Protein AF-A0A9X6ZVX0-F1 (afdb_monomer_lite)

pLDDT: mean 88.87, std 11.0, range [54.09, 97.44]

Sequence (66 aa):
MTVGIYIRVSTEEQARDGFSISAQREKLKAYCVAQDWDNFKFYVDEGVSAKDTNRPQLSILLYLPK

Foldseek 3Di:
DAEEAEEEDQAQVCCPPPQHPVNVVVVVVVVCVVVVNPHYDYQYAYNHDPPDQPTVSSVCVVPPDD

InterPro domains:
  IPR006118 Recombinase, conserved site [PS00397] (6-14)
  IPR006119 Resolvase, N-terminal catalytic domain [PF00239] (5-62)
  IPR006119 Resolvase, N-terminal catalytic domain [PS51736] (2-66)
  IPR036162 Resolvase-like, N-terminal catalytic domain superfamily [G3DSA:3.40.50.1390] (1-64)
  IPR036162 Resolvase-like, N-terminal catalytic domain superfamily [SSF53041] (1-62)
  IPR050639 Site-specific recombinase resolvase [PTHR30461] (2-62)

Structure (mmCIF, N/CA/C/O backbone):
data_AF-A0A9X6ZVX0-F1
#
_entry.id   AF-A0A9X6ZVX0-F1
#
loop_
_atom_site.group_PDB
_atom_site.id
_atom_site.type_symbol
_atom_site.label_atom_id
_atom_site.label_alt_id
_atom_site.label_comp_id
_atom_site.label_asym_id
_atom_site.label_entity_id
_atom_site.label_seq_id
_atom_site.pdbx_PDB_ins_code
_atom_site.Cartn_x
_atom_site.Cartn_y
_atom_site.Cartn_z
_atom_site.occupancy
_atom_site.B_iso_or_equiv
_ato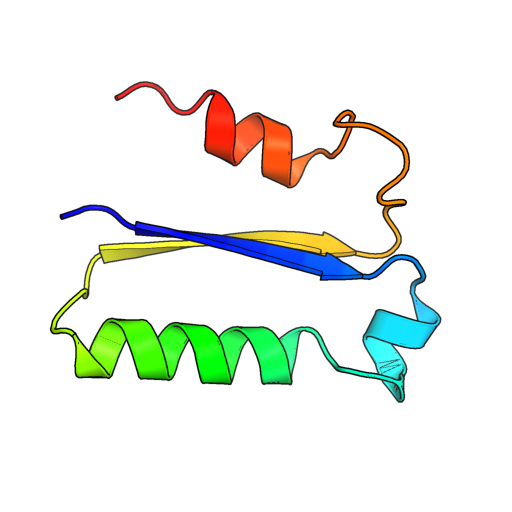m_site.auth_seq_id
_atom_site.auth_comp_id
_atom_site.auth_asym_id
_atom_site.auth_atom_id
_atom_site.pdbx_PDB_model_num
ATOM 1 N N . MET A 1 1 ? -10.555 3.761 15.243 1.00 81.12 1 MET A N 1
ATOM 2 C CA . MET A 1 1 ? -9.153 3.913 14.795 1.00 81.12 1 MET A CA 1
ATOM 3 C C . MET A 1 1 ? -9.150 4.094 13.286 1.00 81.12 1 MET A C 1
ATOM 5 O O . MET A 1 1 ? -9.989 3.480 12.645 1.00 81.12 1 MET A O 1
ATOM 9 N N . THR A 1 2 ? -8.272 4.932 12.733 1.00 89.12 2 THR A N 1
ATOM 10 C CA . THR A 1 2 ? -8.174 5.157 11.279 1.00 89.12 2 THR A CA 1
ATOM 11 C C . THR A 1 2 ? -6.884 4.532 10.765 1.00 89.12 2 THR A C 1
ATOM 13 O O . THR A 1 2 ? -5.818 4.826 11.305 1.00 89.12 2 THR A O 1
ATOM 16 N N . VAL A 1 3 ? -6.971 3.675 9.747 1.00 95.25 3 VAL A N 1
ATOM 17 C CA . VAL A 1 3 ? -5.826 2.921 9.212 1.00 95.25 3 VAL A CA 1
ATOM 18 C C . VAL A 1 3 ? -5.520 3.344 7.774 1.00 95.25 3 VAL A C 1
ATOM 20 O O . VAL A 1 3 ? -6.387 3.346 6.903 1.00 95.25 3 VAL A O 1
ATOM 23 N N . GLY A 1 4 ? -4.263 3.690 7.501 1.00 95.62 4 GLY A N 1
ATOM 24 C CA . GLY A 1 4 ? -3.770 3.918 6.144 1.00 95.62 4 GLY A CA 1
ATOM 25 C C . GLY A 1 4 ? -3.074 2.673 5.606 1.00 95.62 4 GLY A C 1
ATOM 26 O O . GLY A 1 4 ? -2.128 2.186 6.218 1.00 95.62 4 GLY A O 1
ATOM 27 N N . ILE A 1 5 ? -3.519 2.168 4.458 1.00 96.62 5 ILE A N 1
ATOM 28 C CA . ILE A 1 5 ? -2.926 1.009 3.788 1.00 96.62 5 ILE A CA 1
ATOM 29 C C . ILE A 1 5 ? -2.165 1.489 2.556 1.00 96.62 5 ILE A C 1
ATOM 31 O O . ILE A 1 5 ? -2.773 1.974 1.604 1.00 96.62 5 ILE A O 1
ATOM 35 N N . TYR A 1 6 ? -0.844 1.330 2.557 1.00 96.44 6 TYR A N 1
ATOM 36 C CA . TYR A 1 6 ? 0.019 1.722 1.445 1.00 96.44 6 TYR A CA 1
ATOM 37 C C . TYR A 1 6 ? 0.464 0.513 0.616 1.00 96.44 6 TYR A C 1
ATOM 39 O O . TYR A 1 6 ? 0.972 -0.461 1.167 1.00 96.44 6 TYR A O 1
ATOM 47 N N . ILE A 1 7 ? 0.296 0.587 -0.703 1.00 95.31 7 ILE A N 1
ATOM 48 C CA . ILE A 1 7 ? 0.684 -0.448 -1.669 1.00 95.31 7 ILE A CA 1
ATOM 49 C C . ILE A 1 7 ? 1.525 0.206 -2.764 1.00 95.31 7 ILE A C 1
ATOM 51 O O . ILE A 1 7 ? 1.210 1.303 -3.223 1.00 95.31 7 ILE A O 1
ATOM 55 N N . ARG A 1 8 ? 2.590 -0.470 -3.204 1.00 93.94 8 ARG A N 1
ATOM 56 C CA . ARG A 1 8 ? 3.464 0.032 -4.268 1.00 93.94 8 ARG A CA 1
ATOM 57 C C . ARG A 1 8 ? 4.045 -1.102 -5.101 1.00 93.94 8 ARG A C 1
ATOM 59 O O . ARG A 1 8 ? 4.499 -2.102 -4.546 1.00 93.94 8 ARG A O 1
ATOM 66 N N . VAL A 1 9 ? 4.131 -0.895 -6.410 1.00 92.06 9 VAL A N 1
ATOM 67 C CA . VAL A 1 9 ? 4.896 -1.744 -7.340 1.00 92.06 9 VAL A CA 1
ATOM 68 C C . VAL A 1 9 ? 5.829 -0.876 -8.184 1.00 92.06 9 VAL A C 1
ATOM 70 O O . VAL A 1 9 ? 5.497 0.266 -8.491 1.00 92.06 9 VAL A O 1
ATOM 73 N N . SER A 1 10 ? 7.025 -1.378 -8.509 1.00 89.19 10 SER A N 1
ATOM 74 C CA . SER A 1 10 ? 8.066 -0.564 -9.161 1.00 89.19 10 SER A CA 1
ATOM 75 C C . SER A 1 10 ? 7.876 -0.436 -10.669 1.00 89.19 10 SER A C 1
ATOM 77 O O . SER A 1 10 ? 8.352 0.532 -11.250 1.00 89.19 10 SER A O 1
ATOM 79 N N . THR A 1 11 ? 7.206 -1.400 -11.301 1.00 85.31 11 THR A N 1
ATOM 80 C CA . THR A 1 11 ? 6.901 -1.386 -12.735 1.00 85.31 11 THR A CA 1
ATOM 81 C C . THR A 1 11 ? 5.431 -1.719 -12.965 1.00 85.31 11 THR A C 1
ATOM 83 O O . THR A 1 11 ? 4.796 -2.382 -12.141 1.00 85.31 11 THR A O 1
ATOM 86 N N . GLU A 1 12 ? 4.880 -1.283 -14.095 1.00 79.19 12 GLU A N 1
ATOM 87 C CA . GLU A 1 12 ? 3.521 -1.675 -14.486 1.00 79.19 12 GLU A CA 1
ATOM 88 C C . GLU A 1 12 ? 3.400 -3.181 -14.739 1.00 79.19 12 GLU A C 1
ATOM 90 O O . GLU A 1 12 ? 2.374 -3.787 -14.458 1.00 79.19 12 GLU A O 1
ATOM 95 N N . GLU A 1 13 ? 4.458 -3.807 -15.245 1.00 76.88 13 GLU A N 1
ATOM 96 C CA . GLU A 1 13 ? 4.495 -5.251 -15.473 1.00 76.88 13 GLU A CA 1
ATOM 97 C C . GLU A 1 13 ? 4.381 -6.028 -14.153 1.00 76.88 13 GLU A C 1
ATOM 99 O O . GLU A 1 13 ? 3.645 -7.002 -14.064 1.00 76.88 13 GLU A O 1
ATOM 104 N N . GLN A 1 14 ? 4.990 -5.532 -13.071 1.00 69.56 14 GLN A N 1
ATOM 105 C CA . GLN A 1 14 ? 4.792 -6.094 -11.730 1.00 69.56 14 GLN A CA 1
ATOM 106 C C . GLN A 1 14 ? 3.367 -5.893 -11.201 1.00 69.56 14 GLN A C 1
ATOM 108 O O . GLN A 1 14 ? 2.892 -6.732 -10.433 1.00 69.56 14 GLN A O 1
ATOM 113 N N . ALA A 1 15 ? 2.692 -4.810 -11.604 1.00 69.06 15 ALA A N 1
ATOM 114 C CA . ALA A 1 15 ? 1.281 -4.585 -11.293 1.00 69.06 15 ALA A CA 1
ATOM 115 C C . ALA A 1 15 ? 0.383 -5.638 -11.963 1.00 69.06 15 ALA A C 1
ATOM 117 O O . ALA A 1 15 ? -0.620 -6.047 -11.371 1.00 69.06 15 ALA A O 1
ATOM 118 N N . ARG A 1 16 ? 0.769 -6.077 -13.171 1.00 68.25 16 ARG A N 1
ATOM 119 C CA . ARG A 1 16 ? 0.041 -7.043 -14.002 1.00 68.25 16 ARG A CA 1
ATOM 120 C C . ARG A 1 16 ? 0.341 -8.506 -13.637 1.00 68.25 16 ARG A C 1
ATOM 122 O O . ARG A 1 16 ? -0.6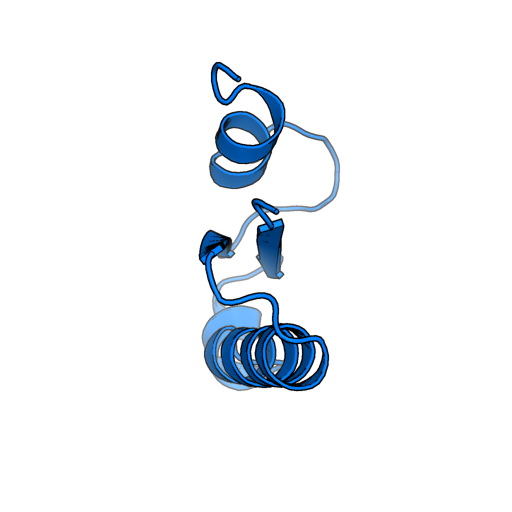06 -9.242 -13.377 1.00 68.25 16 ARG A O 1
ATOM 129 N N . ASP A 1 17 ? 1.615 -8.897 -13.522 1.00 67.62 17 ASP A N 1
ATOM 130 C CA . ASP A 1 17 ? 2.014 -10.317 -13.601 1.00 67.62 17 ASP A CA 1
ATOM 131 C C . ASP A 1 17 ? 2.739 -10.887 -12.359 1.00 67.62 17 ASP A C 1
ATOM 133 O O . ASP A 1 17 ? 2.705 -12.093 -12.130 1.00 67.62 17 ASP A O 1
ATOM 137 N N . GLY A 1 18 ? 3.404 -10.061 -11.536 1.00 60.06 18 GLY A N 1
ATOM 138 C CA . GLY A 1 18 ? 4.342 -10.551 -10.503 1.00 60.06 18 GLY A CA 1
ATOM 139 C C . GLY A 1 18 ? 3.765 -10.708 -9.088 1.00 60.06 18 GLY A C 1
ATOM 140 O O . GLY A 1 18 ? 3.980 -11.726 -8.438 1.00 60.06 18 GLY A O 1
ATOM 141 N N . PHE A 1 19 ? 3.050 -9.688 -8.600 1.00 64.94 19 PHE A N 1
ATOM 142 C CA . PHE A 1 19 ? 2.318 -9.653 -7.323 1.00 64.94 19 PHE A CA 1
ATOM 143 C C . PHE A 1 19 ? 1.250 -8.569 -7.455 1.00 64.94 19 PHE A C 1
ATOM 145 O O . PHE A 1 19 ? 1.487 -7.401 -7.124 1.00 64.94 19 PHE A O 1
ATOM 152 N N . SER A 1 20 ? 0.091 -8.945 -7.999 1.00 80.81 20 SER A N 1
ATOM 153 C CA . SER A 1 20 ? -0.930 -7.967 -8.363 1.00 80.81 20 SER A CA 1
ATOM 154 C C . SER A 1 20 ? -1.322 -7.105 -7.163 1.00 80.81 20 SER A C 1
ATOM 156 O O . SER A 1 20 ? -1.421 -7.557 -6.016 1.00 80.81 20 SER A O 1
ATOM 158 N N . ILE A 1 21 ? -1.559 -5.826 -7.429 1.00 88.62 21 ILE A N 1
ATOM 159 C CA . ILE A 1 21 ? -2.060 -4.875 -6.431 1.00 88.62 21 ILE A CA 1
ATOM 160 C C . ILE A 1 21 ? -3.358 -5.393 -5.811 1.00 88.62 21 ILE A C 1
ATOM 162 O O . ILE A 1 21 ? -3.585 -5.216 -4.616 1.00 88.62 21 ILE A O 1
ATOM 166 N N . SER A 1 22 ? -4.180 -6.085 -6.600 1.00 88.38 22 SER A N 1
ATOM 167 C CA . SER A 1 22 ? -5.404 -6.744 -6.148 1.00 88.38 22 SER A CA 1
ATOM 168 C C . SER A 1 22 ? -5.141 -7.758 -5.033 1.00 88.38 22 SER A C 1
ATOM 170 O O . SER A 1 22 ? -5.789 -7.681 -3.991 1.00 88.38 22 SER A O 1
ATOM 172 N N . ALA A 1 23 ? -4.144 -8.636 -5.187 1.00 90.31 23 ALA A N 1
ATOM 173 C CA . ALA A 1 23 ? -3.792 -9.616 -4.157 1.00 90.31 23 ALA A CA 1
ATOM 174 C C . ALA A 1 23 ? -3.282 -8.942 -2.869 1.00 90.31 23 ALA A C 1
ATOM 176 O O . ALA A 1 23 ? -3.632 -9.345 -1.757 1.00 90.31 23 ALA A O 1
ATOM 177 N N . GLN A 1 24 ? -2.494 -7.869 -3.002 1.00 92.75 24 GLN A N 1
ATOM 178 C CA . GLN A 1 24 ? -2.027 -7.082 -1.854 1.00 92.75 24 GLN A CA 1
ATOM 179 C C . GLN A 1 24 ? -3.193 -6.388 -1.132 1.00 92.75 24 GLN A C 1
ATOM 181 O O . GLN A 1 24 ? -3.268 -6.428 0.098 1.00 92.75 24 GLN A O 1
ATOM 186 N N . ARG A 1 25 ? -4.134 -5.800 -1.883 1.00 94.19 25 ARG A N 1
ATOM 187 C CA . ARG A 1 25 ? -5.349 -5.173 -1.339 1.00 94.19 25 ARG A CA 1
ATOM 188 C C . ARG A 1 25 ? -6.185 -6.167 -0.550 1.00 94.19 25 ARG A C 1
ATOM 190 O O . ARG A 1 25 ? -6.600 -5.847 0.560 1.00 94.19 25 ARG A O 1
ATOM 197 N N . GLU A 1 26 ? -6.424 -7.350 -1.106 1.00 94.56 26 GLU A N 1
ATOM 198 C CA . GLU A 1 26 ? -7.233 -8.385 -0.463 1.00 94.56 26 GLU A CA 1
ATOM 199 C C . GLU A 1 26 ? -6.606 -8.843 0.855 1.00 94.56 26 GLU A C 1
ATOM 201 O O . GLU A 1 26 ? -7.269 -8.825 1.893 1.00 94.56 26 GLU A O 1
ATOM 206 N N . LYS A 1 27 ? -5.302 -9.143 0.848 1.00 95.56 27 LYS A N 1
ATOM 207 C CA . LYS A 1 27 ? -4.577 -9.578 2.047 1.00 95.56 27 LYS A CA 1
ATOM 208 C C . LYS A 1 27 ? -4.587 -8.521 3.155 1.00 95.56 27 LYS A C 1
ATOM 210 O O . LYS A 1 27 ? -4.828 -8.846 4.315 1.00 95.56 27 LYS A O 1
ATOM 215 N N . LEU A 1 28 ? -4.343 -7.256 2.809 1.00 96.56 28 LEU A N 1
ATOM 216 C CA . LEU A 1 28 ? -4.307 -6.154 3.779 1.00 96.56 28 LEU A CA 1
ATOM 217 C C . LEU A 1 28 ? -5.705 -5.805 4.303 1.00 96.56 28 LEU A C 1
ATOM 219 O O . LEU A 1 28 ? -5.859 -5.520 5.490 1.00 96.56 28 LEU A O 1
ATOM 223 N N . LYS A 1 29 ? -6.735 -5.892 3.450 1.00 95.94 29 LYS A N 1
ATOM 224 C CA . LYS A 1 29 ? -8.135 -5.766 3.869 1.00 95.94 29 LYS A CA 1
ATOM 225 C C . LYS A 1 29 ? -8.513 -6.867 4.855 1.00 95.94 29 LYS A C 1
ATOM 227 O O . LYS A 1 29 ? -9.059 -6.560 5.908 1.00 95.94 29 LYS A O 1
ATOM 232 N N . ALA A 1 30 ? -8.214 -8.125 4.529 1.00 96.88 30 ALA A N 1
ATOM 233 C CA . ALA A 1 30 ? -8.514 -9.263 5.393 1.00 96.88 30 ALA A CA 1
ATOM 234 C C . ALA A 1 30 ? -7.835 -9.121 6.761 1.00 96.88 30 ALA A C 1
ATOM 236 O O . ALA A 1 30 ? -8.457 -9.393 7.783 1.00 96.88 30 ALA A O 1
ATOM 237 N N . TYR A 1 31 ? -6.596 -8.618 6.787 1.00 97.31 31 TYR A N 1
ATOM 238 C CA . 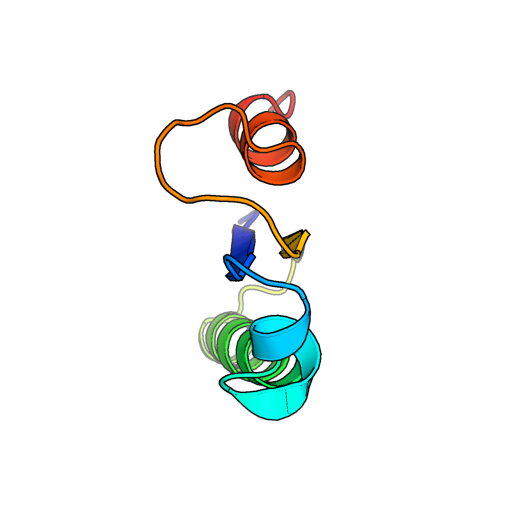TYR A 1 31 ? -5.902 -8.306 8.032 1.00 97.31 31 TYR A CA 1
ATOM 239 C C . TYR A 1 31 ? -6.623 -7.226 8.849 1.00 97.31 31 TYR A C 1
ATOM 241 O O . TYR A 1 31 ? -6.837 -7.427 10.036 1.00 97.31 31 TYR A O 1
ATOM 249 N N . CYS A 1 32 ? -7.050 -6.117 8.233 1.00 96.88 32 CYS A N 1
ATOM 250 C CA . CYS A 1 32 ? -7.796 -5.072 8.947 1.00 96.88 32 CYS A CA 1
ATOM 251 C C . CYS A 1 32 ? -9.116 -5.603 9.521 1.00 96.88 32 CYS A C 1
ATOM 253 O O . CYS A 1 32 ? -9.423 -5.346 10.679 1.00 96.88 32 CYS A O 1
ATOM 255 N N . VAL A 1 33 ? -9.854 -6.400 8.744 1.00 95.44 33 VAL A N 1
ATOM 256 C CA . VAL A 1 33 ? -11.108 -7.023 9.195 1.00 95.44 33 VAL A CA 1
ATOM 257 C C . VAL A 1 33 ? -10.865 -7.972 10.370 1.00 95.44 33 VAL A C 1
ATOM 259 O O . VAL A 1 33 ? -11.586 -7.914 11.355 1.00 95.44 33 VAL A O 1
ATOM 262 N N . ALA A 1 34 ? -9.819 -8.802 10.317 1.00 97.44 34 ALA A N 1
ATOM 263 C CA . ALA A 1 34 ? -9.467 -9.715 11.409 1.00 97.44 34 ALA A CA 1
ATOM 264 C C . ALA A 1 34 ? -9.012 -9.003 12.698 1.00 97.44 34 ALA A C 1
ATOM 266 O O . ALA A 1 34 ? -8.791 -9.660 13.713 1.00 97.44 34 ALA A O 1
ATOM 267 N N . GLN A 1 35 ? -8.805 -7.687 12.646 1.00 97.19 35 GLN A N 1
ATOM 268 C CA . GLN A 1 35 ? -8.444 -6.850 13.787 1.00 97.19 35 GLN A CA 1
ATOM 269 C C . GLN A 1 35 ? -9.588 -5.915 14.220 1.00 97.19 35 GLN A C 1
ATOM 271 O O . GLN A 1 35 ? -9.359 -5.049 15.063 1.00 97.19 35 GLN A O 1
ATOM 276 N N . ASP A 1 36 ? -10.785 -6.049 13.636 1.00 96.62 36 ASP A N 1
ATOM 277 C CA . ASP A 1 36 ? -11.926 -5.141 13.837 1.00 96.62 36 ASP A CA 1
ATOM 278 C C . ASP A 1 36 ? -11.599 -3.676 13.466 1.00 96.62 36 ASP A C 1
ATOM 280 O O . ASP A 1 36 ? -12.022 -2.708 14.108 1.00 96.62 36 ASP A O 1
ATOM 284 N N . TRP A 1 37 ? -10.768 -3.483 12.434 1.00 96.62 37 TRP A N 1
ATOM 285 C CA . TRP A 1 37 ? -10.398 -2.166 11.911 1.00 96.62 37 TRP A CA 1
ATOM 286 C C . TRP A 1 37 ? -11.219 -1.849 10.668 1.00 96.62 37 TRP A C 1
ATOM 288 O O . TRP A 1 37 ? -10.763 -2.044 9.544 1.00 96.62 37 TRP A O 1
ATOM 298 N N . ASP A 1 38 ? -12.418 -1.310 10.864 1.00 91.50 38 ASP A N 1
ATOM 299 C CA . ASP A 1 38 ? -13.369 -1.103 9.761 1.00 91.50 38 ASP A CA 1
ATOM 300 C C . ASP A 1 38 ? -13.125 0.192 8.968 1.00 91.50 38 ASP A C 1
ATOM 302 O O . ASP A 1 38 ? -13.585 0.343 7.836 1.00 91.50 38 ASP A O 1
ATOM 306 N N . ASN A 1 39 ? -12.384 1.141 9.548 1.00 94.50 39 ASN A N 1
ATOM 307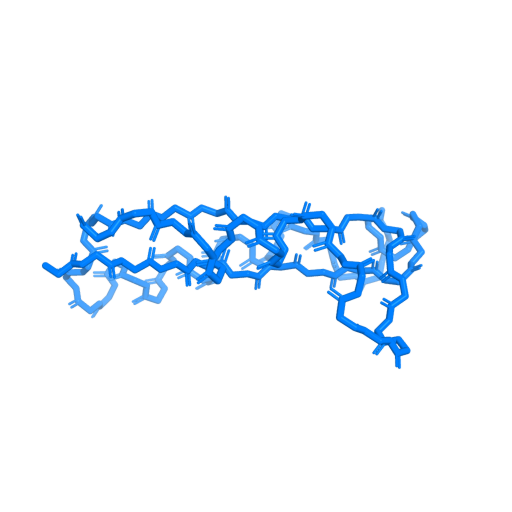 C CA . ASN A 1 39 ? -12.094 2.436 8.937 1.00 94.50 39 ASN A CA 1
ATOM 308 C C . ASN A 1 39 ? -10.665 2.479 8.375 1.00 94.50 39 ASN A C 1
ATOM 310 O O . ASN A 1 39 ? -9.729 2.937 9.043 1.00 94.50 39 ASN A O 1
ATOM 314 N N . PHE A 1 40 ? -10.501 2.007 7.138 1.00 95.00 40 PHE A N 1
ATOM 315 C CA . PHE A 1 40 ? -9.229 2.045 6.417 1.00 95.00 40 PHE A CA 1
ATOM 316 C C . PHE A 1 40 ? -9.331 2.707 5.041 1.00 95.00 40 PHE A C 1
ATOM 318 O O . PHE A 1 40 ? -10.370 2.686 4.382 1.00 95.00 40 PHE A O 1
ATOM 325 N N . LYS A 1 41 ? -8.205 3.252 4.567 1.00 95.62 41 LYS A N 1
ATOM 326 C CA . LYS A 1 41 ? -8.067 3.833 3.226 1.00 95.62 41 LYS A CA 1
ATOM 327 C C . LYS A 1 41 ? -6.829 3.293 2.520 1.00 95.62 41 LYS A C 1
ATOM 329 O O . LYS A 1 41 ? -5.767 3.185 3.125 1.00 95.62 41 LYS A O 1
ATOM 334 N N . PHE A 1 42 ? -6.966 2.984 1.232 1.00 96.19 42 PHE A N 1
ATOM 335 C CA . PHE A 1 42 ? -5.856 2.543 0.388 1.00 96.19 42 PHE A CA 1
ATOM 336 C C . PHE A 1 42 ? -5.154 3.714 -0.304 1.00 96.19 42 PHE A C 1
ATOM 338 O O . PHE A 1 42 ? -5.808 4.623 -0.813 1.00 96.19 42 PHE A O 1
ATOM 345 N N . TYR A 1 43 ? -3.833 3.608 -0.388 1.00 96.56 43 TYR A N 1
ATOM 346 C CA . TYR A 1 43 ? -2.899 4.517 -1.043 1.00 96.56 43 TYR A CA 1
ATOM 347 C C . TYR A 1 43 ? -2.012 3.675 -1.951 1.00 96.56 43 TYR A C 1
ATOM 349 O O . TYR A 1 43 ? -1.273 2.826 -1.456 1.00 96.56 43 TYR A O 1
ATOM 357 N N . VAL A 1 44 ? -2.135 3.838 -3.267 1.00 95.25 44 VAL A N 1
ATOM 358 C CA . VAL A 1 44 ? -1.547 2.896 -4.231 1.00 95.25 44 VAL A CA 1
ATOM 359 C C . VAL A 1 44 ? -0.691 3.597 -5.277 1.00 95.25 44 VAL A C 1
ATOM 361 O O . VAL A 1 44 ? -1.207 4.336 -6.107 1.00 95.25 44 VAL A O 1
ATOM 364 N N . ASP A 1 45 ? 0.608 3.317 -5.259 1.00 94.56 45 ASP A N 1
ATOM 365 C CA . ASP A 1 45 ? 1.571 3.829 -6.234 1.00 94.56 45 ASP A CA 1
ATOM 366 C C . ASP A 1 45 ? 1.992 2.720 -7.218 1.00 94.56 45 ASP A C 1
ATOM 368 O O . ASP A 1 45 ? 2.789 1.834 -6.891 1.00 94.56 45 ASP A O 1
ATOM 372 N N . GLU A 1 46 ? 1.456 2.764 -8.438 1.00 92.50 46 GLU A N 1
ATOM 373 C CA . GLU A 1 46 ? 1.735 1.787 -9.500 1.00 92.50 46 GLU A CA 1
ATOM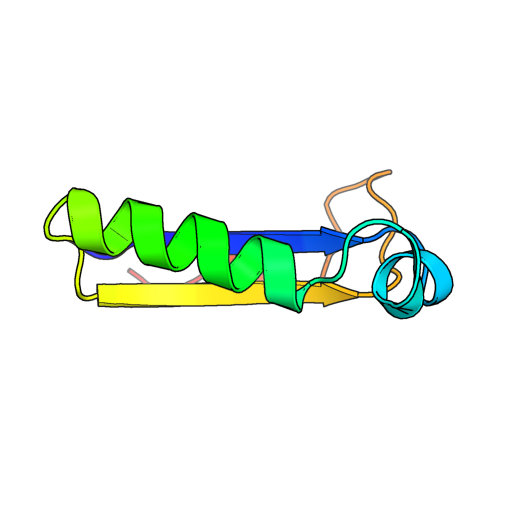 374 C C . GLU A 1 46 ? 2.848 2.285 -10.424 1.00 92.50 46 GLU A C 1
ATOM 376 O O . GLU A 1 46 ? 2.801 3.420 -10.891 1.00 92.50 46 GLU A O 1
ATOM 381 N N . GLY A 1 47 ? 3.864 1.458 -10.685 1.00 90.31 47 GLY A N 1
ATOM 382 C CA . GLY A 1 47 ? 4.990 1.852 -11.540 1.00 90.31 47 GLY A CA 1
ATOM 383 C C . GLY A 1 47 ? 5.909 2.907 -10.913 1.00 90.31 47 GLY A C 1
ATOM 384 O O . GLY A 1 47 ? 6.614 3.618 -11.625 1.00 90.31 47 GLY A O 1
ATOM 385 N N . VAL A 1 48 ? 5.911 3.026 -9.583 1.00 91.38 48 VAL A N 1
ATOM 386 C CA . VAL A 1 48 ? 6.680 4.046 -8.863 1.00 91.38 48 VAL A CA 1
ATOM 387 C C . VAL A 1 48 ? 7.858 3.412 -8.129 1.00 91.38 48 VAL A C 1
ATOM 389 O O . VAL A 1 48 ? 7.705 2.492 -7.316 1.00 91.38 48 VAL A O 1
ATOM 392 N N . SER A 1 49 ? 9.058 3.933 -8.387 1.00 91.19 49 SER A N 1
ATOM 393 C CA . SER A 1 49 ? 10.303 3.483 -7.757 1.00 91.19 49 SER A CA 1
ATOM 394 C C . SER A 1 49 ? 10.301 3.668 -6.234 1.00 91.19 49 SER A C 1
ATOM 396 O O . SER A 1 49 ? 9.734 4.616 -5.700 1.00 91.19 49 SER A O 1
ATOM 398 N N . ALA A 1 50 ? 10.994 2.775 -5.525 1.00 91.88 50 ALA A N 1
ATOM 399 C CA . ALA A 1 50 ? 11.229 2.884 -4.083 1.00 91.88 50 ALA A CA 1
ATOM 400 C C . ALA A 1 50 ? 12.452 3.747 -3.715 1.00 91.88 50 ALA A C 1
ATOM 402 O O . ALA A 1 50 ? 12.797 3.816 -2.538 1.00 91.88 50 ALA A O 1
ATOM 403 N N . LYS A 1 51 ? 13.137 4.346 -4.700 1.00 94.06 51 LYS A N 1
ATOM 404 C CA . LYS A 1 51 ? 14.420 5.045 -4.510 1.00 94.06 51 LYS A CA 1
ATOM 405 C C . LYS A 1 51 ? 14.344 6.201 -3.508 1.00 94.06 51 LYS A C 1
ATOM 407 O O . LYS A 1 51 ? 15.303 6.431 -2.780 1.00 94.06 51 LYS A O 1
ATOM 412 N N . ASP A 1 52 ? 13.234 6.928 -3.489 1.00 92.81 52 ASP A N 1
ATOM 413 C CA . ASP A 1 52 ? 13.016 8.072 -2.605 1.00 92.81 52 ASP A CA 1
ATOM 414 C C . ASP A 1 52 ? 11.559 8.111 -2.107 1.00 92.81 52 ASP A C 1
ATOM 416 O O . ASP A 1 52 ? 10.819 7.130 -2.223 1.00 92.81 52 ASP A O 1
ATOM 420 N N . THR A 1 53 ? 11.148 9.201 -1.460 1.00 93.00 53 THR A N 1
ATOM 421 C CA . THR A 1 53 ? 9.786 9.407 -0.940 1.00 93.00 53 THR A CA 1
ATOM 422 C C . THR A 1 53 ? 8.905 10.261 -1.854 1.00 93.00 53 THR A C 1
ATOM 424 O O . THR A 1 53 ? 7.774 10.554 -1.466 1.00 93.00 53 THR A O 1
ATOM 427 N N . ASN A 1 54 ? 9.361 10.618 -3.063 1.00 92.38 54 ASN A N 1
ATOM 428 C CA . ASN A 1 54 ? 8.579 11.355 -4.064 1.00 92.38 54 ASN A CA 1
ATOM 429 C C . ASN A 1 54 ? 7.561 10.423 -4.731 1.00 92.38 54 ASN A C 1
ATOM 431 O O . ASN A 1 54 ? 7.645 10.088 -5.911 1.00 92.38 54 ASN A O 1
ATOM 435 N N . ARG A 1 55 ? 6.609 9.950 -3.930 1.00 95.06 55 ARG A N 1
ATOM 436 C CA . ARG A 1 55 ? 5.636 8.929 -4.297 1.00 95.06 55 ARG A CA 1
ATOM 437 C C . ARG A 1 55 ? 4.238 9.484 -4.029 1.00 95.06 55 ARG A C 1
ATOM 439 O O . ARG A 1 55 ? 3.932 9.742 -2.863 1.00 95.06 55 ARG A O 1
ATOM 446 N N . PRO A 1 56 ? 3.419 9.724 -5.072 1.00 94.56 56 PRO A N 1
ATOM 447 C CA . PRO A 1 56 ? 2.193 10.511 -4.957 1.00 94.56 56 PRO A CA 1
ATOM 448 C C . PRO A 1 56 ? 1.278 10.066 -3.817 1.00 94.56 56 PRO A C 1
ATOM 450 O O . PRO A 1 56 ? 0.868 10.883 -2.993 1.00 94.56 56 PRO A O 1
ATOM 453 N N . GLN A 1 57 ? 0.988 8.767 -3.722 1.00 96.69 57 GLN A N 1
ATOM 454 C CA . GLN A 1 57 ? 0.071 8.265 -2.704 1.00 96.69 57 GLN A CA 1
ATOM 455 C C . GLN A 1 57 ? 0.713 8.185 -1.319 1.00 96.69 57 GLN A C 1
ATOM 457 O O . GLN A 1 57 ? 0.020 8.386 -0.320 1.00 96.69 57 GLN A O 1
ATOM 462 N N . LEU A 1 58 ? 2.030 7.969 -1.237 1.00 96.06 58 LEU A N 1
ATOM 463 C CA . LEU A 1 58 ? 2.751 8.059 0.034 1.00 96.06 58 LEU A CA 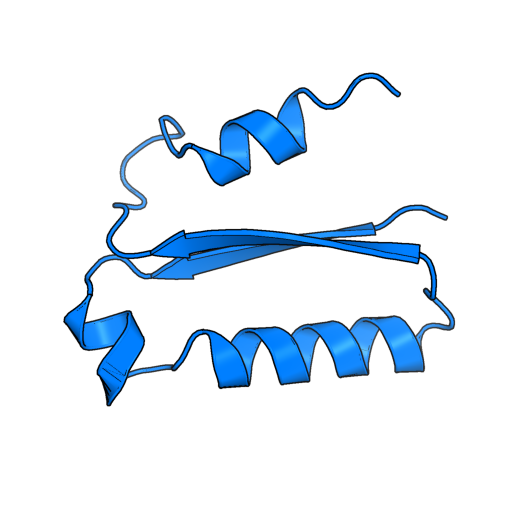1
ATOM 464 C C . LEU A 1 58 ? 2.695 9.477 0.605 1.00 96.06 58 LEU A C 1
ATOM 466 O O . LEU A 1 58 ? 2.457 9.643 1.798 1.00 96.06 58 LEU A O 1
ATOM 470 N N . SER A 1 59 ? 2.888 10.499 -0.231 1.00 94.75 59 SER A N 1
ATOM 471 C CA . SER A 1 59 ? 2.794 11.891 0.207 1.00 94.75 59 SER A CA 1
ATOM 472 C C . SER A 1 59 ? 1.402 12.187 0.767 1.00 94.75 59 SER A C 1
ATOM 474 O O . SER A 1 59 ? 1.288 12.729 1.861 1.00 94.75 59 SER A O 1
ATOM 476 N N . ILE A 1 60 ? 0.334 11.755 0.089 1.00 94.06 60 ILE A N 1
ATOM 477 C CA . ILE A 1 60 ? -1.031 11.951 0.602 1.00 94.06 60 ILE A CA 1
ATOM 478 C C . ILE A 1 60 ? -1.214 11.240 1.949 1.00 94.06 60 ILE A C 1
ATOM 480 O O . ILE A 1 60 ? -1.778 11.831 2.865 1.00 94.06 60 ILE A O 1
ATOM 484 N N . LEU A 1 61 ? -0.730 10.001 2.097 1.00 94.31 61 LEU A N 1
ATOM 485 C CA . LEU A 1 61 ? -0.820 9.258 3.358 1.00 94.31 61 LEU A CA 1
ATOM 486 C C . LEU A 1 61 ? -0.138 9.998 4.520 1.00 94.31 61 LEU A C 1
ATOM 488 O O . LEU A 1 61 ? -0.694 10.055 5.614 1.00 94.31 61 LEU A O 1
ATOM 492 N N . LEU A 1 62 ? 1.051 10.558 4.289 1.00 92.25 62 LEU A N 1
ATOM 493 C CA . LEU A 1 62 ? 1.839 11.228 5.327 1.00 92.25 62 LEU A CA 1
ATOM 494 C C . LEU A 1 62 ? 1.294 12.611 5.711 1.00 92.25 62 LEU A C 1
ATOM 496 O O . LEU A 1 62 ? 1.465 13.026 6.855 1.00 92.25 62 LEU A O 1
ATOM 500 N N . TYR A 1 63 ? 0.654 13.316 4.775 1.00 86.06 63 TYR A N 1
ATOM 501 C CA . TYR A 1 63 ? 0.222 14.708 4.954 1.00 86.06 63 TYR A CA 1
ATOM 502 C C . TYR A 1 63 ? -1.296 14.887 5.078 1.00 86.06 63 TYR A C 1
ATOM 504 O O . TYR A 1 63 ? -1.789 16.007 4.943 1.00 86.06 63 TYR A O 1
ATOM 512 N N . LEU A 1 64 ? -2.057 13.820 5.345 1.00 64.50 64 LEU A N 1
ATOM 513 C CA . LEU A 1 64 ? -3.470 13.977 5.683 1.00 64.50 64 LEU A CA 1
ATOM 514 C C . LEU A 1 64 ? -3.622 14.898 6.911 1.00 64.50 64 LEU A C 1
ATOM 516 O O . LEU A 1 64 ? -2.992 14.632 7.940 1.00 64.50 64 LEU A O 1
ATOM 520 N N . PRO A 1 65 ? -4.465 15.947 6.847 1.00 56.75 65 PRO A N 1
ATOM 521 C CA . PRO A 1 65 ? -4.851 16.673 8.047 1.00 56.75 65 PRO A CA 1
ATOM 522 C C . PRO A 1 65 ? -5.538 15.690 9.006 1.00 56.75 65 PRO A C 1
ATOM 524 O O . PRO A 1 65 ? -6.390 14.906 8.581 1.00 56.75 65 PRO A O 1
ATOM 527 N N . LYS A 1 66 ? -5.083 15.688 10.264 1.00 54.09 66 LYS A N 1
ATOM 528 C CA . LYS A 1 66 ? -5.623 14.837 11.331 1.00 54.09 66 LYS A CA 1
ATOM 529 C C . LYS A 1 66 ? -7.087 15.136 11.619 1.00 54.09 66 LYS A C 1
ATOM 531 O O . LYS A 1 66 ? -7.450 16.331 11.572 1.00 54.09 66 LYS A O 1
#

Organism: Bacillus cereus (NCBI:txid1396)

Radius of gyration: 12.68 Å; chains: 1; bounding box: 28×27×30 Å

Secondary structure (DSSP, 8-state):
--EEEEEE-SSHHIIIIIS-HHHHHHHHHHHHHTTT---EEEEEETT--SSSS--HHHHHHHT---